Protein AF-A0A7Y4X3Q7-F1 (afdb_monomer)

Mean predicted aligned error: 3.41 Å

Secondary structure (DSSP, 8-state):
----GGG-HHHHHHHHHHHHSSTTEEEE--EEEESSSSEEEEEEEEEETTS-EEEEEEEEETTTTEEEEEEEE-

Solvent-accessible surface area (backbone atoms only — not comparable to full-atom values): 4132 Å² total; per-residue (Å²): 130,87,70,64,40,41,66,35,71,69,46,34,47,50,50,51,50,62,64,56,72,35,90,59,44,73,47,71,61,63,44,67,47,73,81,48,102,48,30,31,39,39,39,38,38,37,34,35,72,88,72,51,48,41,38,40,42,35,34,37,30,31,79,82,49,42,72,80,45,75,49,79,47,112

Nearest PDB structures (foldseek):
  5tgn-assembly1_D  TM=5.279E-01  e=1.130E-01  Sphaerobacter thermophilus DSM 20745
  3ecf-assembly2_C  TM=6.260E-01  e=6.744E-01  Trichormus variabilis ATCC 29413
  5evh-assembly1_A-2  TM=5.880E-01  e=8.492E-01  Kribbella flavida DSM 17836
  8th5-assembly4_G  TM=3.717E-01  e=2.849E+00  Homo sapiens
  3pm7-assembly1_A  TM=4.361E-01  e=8.518E+00  Enterococcus faecalis

Radius of gyration: 12.54 Å; Cα contacts (8 Å, |Δi|>4): 143; chains: 1; bounding box: 28×26×32 Å

Structure (mmCIF, N/CA/C/O backbone):
data_AF-A0A7Y4X3Q7-F1
#
_entry.id   AF-A0A7Y4X3Q7-F1
#
loop_
_atom_site.group_PDB
_atom_site.id
_atom_site.type_symbol
_atom_site.label_atom_id
_atom_site.label_alt_id
_atom_site.label_comp_id
_atom_site.label_asym_id
_atom_site.label_entity_id
_atom_site.label_seq_id
_atom_site.pdbx_PDB_ins_code
_atom_site.Cartn_x
_atom_site.Cartn_y
_atom_site.Cartn_z
_atom_site.occupancy
_atom_site.B_iso_or_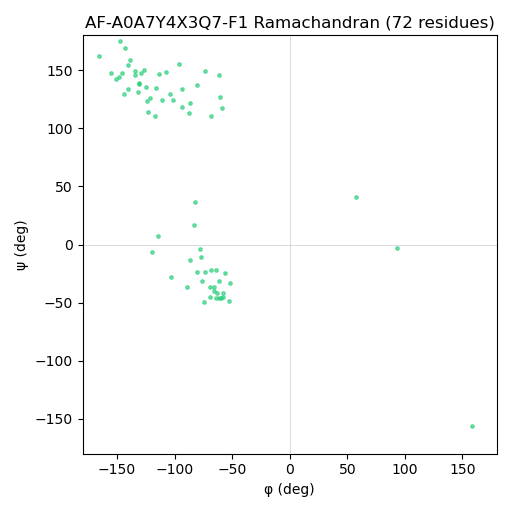equiv
_atom_site.auth_seq_id
_atom_site.auth_comp_id
_atom_site.auth_asym_id
_atom_site.auth_atom_id
_atom_site.pdbx_PDB_model_num
ATOM 1 N N . MET A 1 1 ? -2.899 19.448 -12.427 1.00 38.06 1 MET A N 1
ATOM 2 C CA . MET A 1 1 ? -2.851 18.096 -13.020 1.00 38.06 1 MET A CA 1
ATOM 3 C C . MET A 1 1 ? -2.318 17.172 -11.945 1.00 38.06 1 MET A C 1
ATOM 5 O O . MET A 1 1 ? -1.137 17.260 -11.639 1.00 38.06 1 MET A O 1
ATOM 9 N N . THR A 1 2 ? -3.174 16.399 -11.279 1.00 54.44 2 THR A N 1
ATOM 10 C CA . THR A 1 2 ? -2.714 15.395 -10.313 1.00 54.44 2 THR A CA 1
ATOM 11 C C . THR A 1 2 ? -2.011 14.303 -11.098 1.00 54.44 2 THR A C 1
ATOM 13 O O . THR A 1 2 ? -2.608 13.618 -11.925 1.00 54.44 2 THR A O 1
ATOM 16 N N . ALA A 1 3 ? -0.699 14.245 -10.926 1.00 70.06 3 ALA A N 1
ATOM 17 C CA . ALA A 1 3 ? 0.134 13.241 -11.545 1.00 70.06 3 ALA A CA 1
ATOM 18 C C . ALA A 1 3 ? -0.307 11.846 -11.056 1.00 70.06 3 ALA A C 1
ATOM 20 O O . ALA A 1 3 ? -0.787 11.714 -9.929 1.00 70.06 3 ALA A O 1
ATOM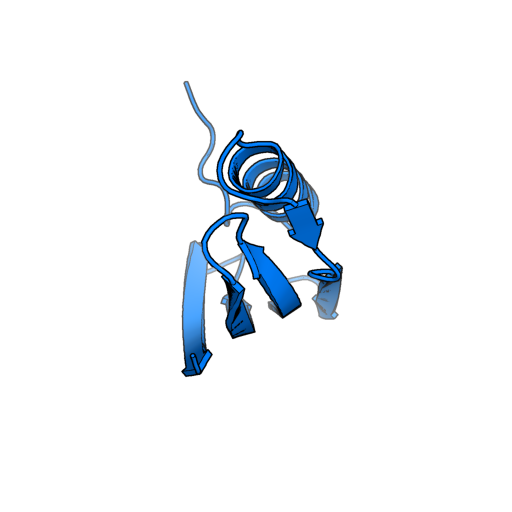 21 N N . HIS A 1 4 ? -0.217 10.822 -11.909 1.00 83.75 4 HIS A N 1
ATOM 22 C CA . HIS A 1 4 ? -0.709 9.486 -11.561 1.00 83.75 4 HIS A CA 1
ATOM 23 C C . HIS A 1 4 ? 0.061 8.970 -10.333 1.00 83.75 4 HIS A C 1
ATOM 25 O O . HIS A 1 4 ? 1.290 8.969 -10.380 1.00 83.75 4 HIS A O 1
ATOM 31 N N . PRO A 1 5 ? -0.592 8.522 -9.246 1.00 88.75 5 PRO A N 1
ATOM 32 C CA . PRO A 1 5 ? 0.113 8.180 -8.007 1.00 88.75 5 PRO A CA 1
ATOM 33 C C . PRO A 1 5 ? 1.117 7.038 -8.213 1.00 88.75 5 PRO A C 1
ATOM 35 O O . PRO A 1 5 ? 2.189 7.048 -7.629 1.00 88.75 5 PRO A O 1
ATOM 38 N N . LEU A 1 6 ? 0.834 6.112 -9.133 1.00 92.69 6 LEU A N 1
ATOM 39 C CA . LEU A 1 6 ? 1.736 5.010 -9.500 1.00 92.69 6 LEU A CA 1
ATOM 40 C C . LEU A 1 6 ? 2.811 5.385 -10.533 1.00 92.69 6 LEU A C 1
ATOM 42 O O . LEU A 1 6 ? 3.387 4.508 -11.158 1.00 92.69 6 LEU A O 1
ATOM 46 N N . GLN A 1 7 ? 3.084 6.669 -10.762 1.00 93.50 7 GLN A N 1
ATOM 47 C CA . GLN A 1 7 ? 4.183 7.071 -11.650 1.00 93.50 7 GLN A CA 1
ATOM 48 C C . GLN A 1 7 ? 5.569 6.860 -11.022 1.00 93.50 7 GLN A C 1
ATOM 50 O O . GLN A 1 7 ? 6.570 6.826 -11.732 1.00 93.50 7 GLN A O 1
ATOM 55 N N . SER A 1 8 ? 5.642 6.821 -9.690 1.00 93.88 8 SER A N 1
ATOM 56 C CA . SER A 1 8 ? 6.880 6.638 -8.942 1.00 93.88 8 SER A CA 1
ATOM 57 C C . SER A 1 8 ? 6.584 6.284 -7.490 1.00 93.88 8 SER A C 1
ATOM 59 O O . SER A 1 8 ? 5.506 6.581 -6.972 1.00 93.88 8 SER A O 1
ATOM 61 N N . LEU A 1 9 ? 7.591 5.734 -6.806 1.00 94.81 9 LEU A N 1
ATOM 62 C CA . LEU A 1 9 ? 7.537 5.481 -5.368 1.00 94.81 9 LEU A CA 1
ATOM 63 C C . LEU A 1 9 ? 7.145 6.740 -4.583 1.00 94.81 9 LEU A C 1
ATOM 65 O O . LEU A 1 9 ? 6.240 6.692 -3.763 1.00 94.81 9 LEU A O 1
ATOM 69 N N . ALA A 1 10 ? 7.794 7.875 -4.857 1.00 95.12 10 ALA A N 1
ATOM 70 C CA . ALA A 1 10 ? 7.553 9.119 -4.127 1.00 95.12 10 ALA A CA 1
ATOM 71 C C . ALA A 1 10 ? 6.116 9.633 -4.302 1.00 95.12 10 ALA A C 1
ATOM 73 O O . ALA A 1 10 ? 5.495 10.060 -3.331 1.00 95.12 10 ALA A O 1
ATOM 74 N N . ALA A 1 11 ? 5.577 9.556 -5.523 1.00 94.94 11 ALA A N 1
ATOM 75 C CA . ALA A 1 11 ? 4.206 9.970 -5.800 1.00 94.94 11 ALA A CA 1
ATOM 76 C C . ALA A 1 11 ? 3.190 9.068 -5.086 1.00 94.94 11 ALA A C 1
ATOM 78 O O . ALA A 1 11 ? 2.216 9.570 -4.523 1.00 94.94 11 ALA A O 1
ATOM 79 N N . TYR A 1 12 ? 3.440 7.756 -5.053 1.00 95.94 12 TYR A N 1
ATOM 80 C CA . TYR A 1 12 ? 2.566 6.818 -4.357 1.00 95.94 12 TYR A CA 1
ATOM 81 C C . TYR A 1 12 ? 2.636 7.010 -2.842 1.00 95.94 12 TYR A C 1
ATOM 83 O O . TYR A 1 12 ? 1.601 7.117 -2.192 1.00 95.94 12 TYR A O 1
ATOM 91 N N . SER A 1 13 ? 3.842 7.154 -2.283 1.00 95.25 13 SER A N 1
ATOM 92 C CA . SER A 1 13 ? 4.043 7.435 -0.858 1.00 95.25 13 SER A CA 1
ATOM 93 C C . SER A 1 13 ? 3.340 8.719 -0.421 1.00 95.25 13 SER A C 1
ATOM 95 O O . SER A 1 13 ? 2.705 8.740 0.631 1.00 95.25 13 SER A O 1
ATOM 97 N N . GLN A 1 14 ? 3.407 9.778 -1.235 1.00 95.62 14 GLN A N 1
ATOM 98 C CA . GLN A 1 14 ? 2.675 11.015 -0.970 1.00 95.62 14 GLN A CA 1
ATOM 99 C C . GLN A 1 14 ? 1.159 10.786 -1.013 1.00 95.62 14 GLN A C 1
ATOM 101 O O . GLN A 1 14 ? 0.457 11.205 -0.097 1.00 95.62 14 GLN A O 1
ATOM 106 N N . CYS A 1 15 ? 0.656 10.084 -2.031 1.00 95.06 15 CYS A N 1
ATOM 107 C CA . CYS A 1 15 ? -0.766 9.764 -2.143 1.00 95.06 15 CYS A CA 1
ATOM 108 C C . CYS A 1 15 ? -1.275 8.984 -0.920 1.00 95.06 15 CYS A C 1
ATOM 110 O O . CYS A 1 15 ? -2.306 9.335 -0.349 1.00 95.06 15 CYS A O 1
ATOM 112 N N . VAL A 1 16 ? -0.526 7.973 -0.470 1.00 95.31 16 VAL A N 1
ATOM 113 C CA . VAL A 1 16 ? -0.843 7.195 0.735 1.00 95.31 16 VAL A CA 1
ATOM 114 C C . VAL A 1 16 ? -0.852 8.090 1.975 1.00 95.31 16 VAL A C 1
ATOM 116 O O . VAL A 1 16 ? -1.803 8.034 2.752 1.00 95.31 16 VAL A O 1
ATOM 119 N N . ALA A 1 17 ? 0.150 8.955 2.149 1.00 94.69 17 ALA A N 1
ATOM 120 C CA . ALA A 1 17 ? 0.192 9.885 3.276 1.00 94.69 17 ALA A CA 1
ATOM 121 C C . ALA A 1 17 ? -1.029 10.824 3.295 1.00 94.69 17 ALA A C 1
ATOM 123 O O . ALA A 1 17 ? -1.679 10.954 4.328 1.00 94.69 17 ALA A O 1
ATOM 124 N N . GLU A 1 18 ? -1.401 11.407 2.152 1.00 94.75 18 GLU A N 1
ATOM 125 C CA . GLU A 1 18 ? -2.569 12.294 2.023 1.00 94.75 18 GLU A CA 1
ATOM 126 C C . GLU A 1 18 ? -3.904 11.570 2.267 1.00 94.75 18 GLU A C 1
ATOM 128 O O . GLU A 1 18 ? -4.842 12.135 2.834 1.00 94.75 18 GLU A O 1
ATOM 133 N N . VAL A 1 19 ? -4.027 10.312 1.835 1.00 93.50 19 VAL A N 1
ATOM 134 C CA . VAL A 1 19 ? -5.233 9.502 2.074 1.00 93.50 19 VAL A CA 1
ATOM 135 C C . VAL A 1 19 ? -5.368 9.136 3.551 1.00 93.50 19 VAL A C 1
ATOM 137 O O . VAL A 1 19 ? -6.487 9.102 4.071 1.00 93.50 19 VAL A O 1
ATOM 140 N N . LEU A 1 20 ? -4.249 8.868 4.221 1.00 94.25 20 LEU A N 1
ATOM 141 C CA . LEU A 1 20 ? -4.222 8.431 5.614 1.00 94.25 20 LEU A CA 1
ATOM 142 C C . LEU A 1 20 ? -4.224 9.592 6.617 1.00 94.25 20 LEU A C 1
ATOM 144 O O . LEU A 1 20 ? -4.546 9.367 7.779 1.00 94.25 20 LEU A O 1
ATOM 148 N N . ASP A 1 21 ? -3.980 10.825 6.173 1.00 93.81 21 ASP A N 1
ATOM 149 C CA . ASP A 1 21 ? -4.131 12.059 6.960 1.00 93.81 21 ASP A CA 1
ATOM 150 C C . ASP A 1 21 ? -5.588 12.571 6.998 1.00 93.81 21 ASP A C 1
ATOM 152 O O . ASP A 1 21 ? -5.880 13.765 6.928 1.00 93.81 21 ASP A O 1
ATOM 156 N N . ARG A 1 22 ? -6.563 11.656 7.052 1.00 92.38 22 ARG A N 1
ATOM 157 C CA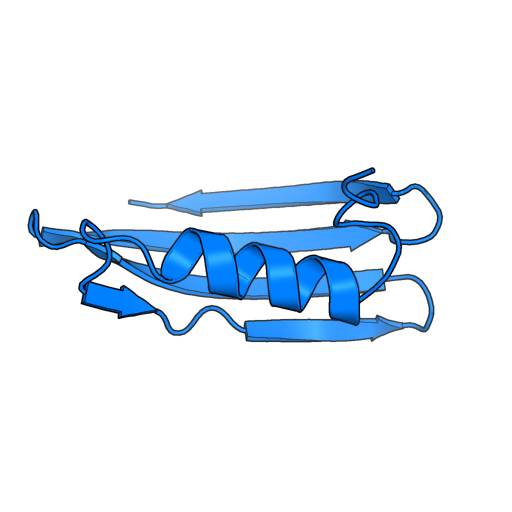 . ARG A 1 22 ? -7.997 11.993 7.067 1.00 92.38 22 ARG A CA 1
ATOM 158 C C . ARG A 1 22 ? -8.614 11.758 8.446 1.00 92.38 22 ARG A C 1
ATOM 160 O O . ARG A 1 22 ? -8.251 10.787 9.105 1.00 92.38 22 ARG A O 1
ATOM 167 N N . PRO A 1 23 ? -9.638 12.540 8.853 1.00 90.88 23 PRO A N 1
ATOM 168 C CA . PRO A 1 23 ? -10.234 12.462 10.195 1.00 90.88 23 PRO A CA 1
ATOM 169 C C . PRO A 1 23 ? -10.680 11.067 10.683 1.00 90.88 23 PRO A C 1
ATOM 171 O O . PRO A 1 23 ? -10.619 10.815 11.888 1.00 90.88 23 PRO A O 1
ATOM 174 N N . PRO A 1 24 ? -11.148 10.142 9.818 1.00 93.12 24 PRO A N 1
ATOM 175 C CA . PRO A 1 24 ? -11.494 8.791 10.255 1.00 93.12 24 PRO A CA 1
ATOM 176 C C . PRO A 1 24 ? -10.291 7.948 10.689 1.00 93.12 24 PRO A C 1
ATOM 178 O O . PRO A 1 24 ? -10.480 6.984 11.427 1.00 93.12 24 PRO A O 1
ATOM 181 N N . VAL A 1 25 ? -9.076 8.273 10.242 1.00 94.94 25 VAL A N 1
ATOM 182 C CA . VAL A 1 25 ? -7.856 7.527 10.558 1.00 94.94 25 VAL A CA 1
ATOM 183 C C . VAL A 1 25 ? -7.277 8.053 11.866 1.00 94.94 25 VAL A C 1
ATOM 185 O O . VAL A 1 25 ? -6.971 9.232 12.005 1.00 94.94 25 VAL A O 1
ATOM 188 N N . ARG A 1 26 ? -7.120 7.170 12.853 1.00 95.50 26 ARG A N 1
ATOM 189 C CA . ARG A 1 26 ? -6.444 7.497 14.119 1.00 95.50 26 ARG A CA 1
ATOM 190 C C . ARG A 1 26 ? -4.952 7.237 14.064 1.00 95.50 26 ARG A C 1
ATOM 192 O O . ARG A 1 26 ? -4.181 7.929 14.721 1.00 95.50 26 ARG A O 1
ATOM 199 N N . ARG A 1 27 ? -4.559 6.176 13.365 1.00 94.56 27 ARG A N 1
ATOM 200 C CA . ARG A 1 27 ? -3.173 5.731 13.266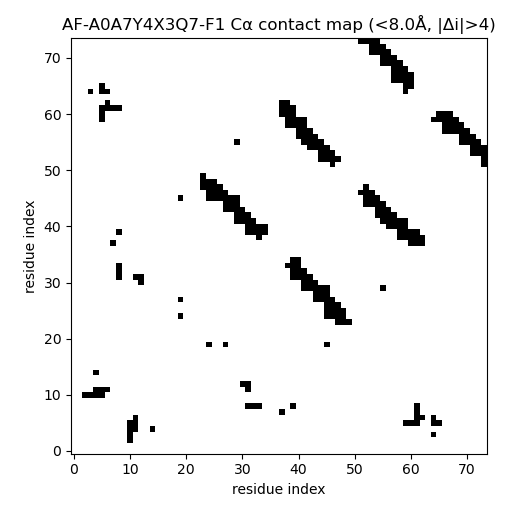 1.00 94.56 27 ARG A CA 1
ATOM 201 C C . ARG A 1 27 ? -2.989 4.940 11.982 1.00 94.56 27 ARG A C 1
ATOM 203 O O . ARG A 1 27 ? -3.890 4.214 11.575 1.00 94.56 27 ARG A O 1
ATOM 210 N N . SER A 1 28 ? -1.798 5.031 11.409 1.00 96.12 28 SER A N 1
ATOM 211 C CA . SER A 1 28 ? -1.342 4.163 10.332 1.00 96.12 28 SER A CA 1
ATOM 212 C C . SER A 1 28 ? 0.085 3.690 10.605 1.00 96.12 28 SER A C 1
ATOM 214 O O . SER A 1 28 ? 0.886 4.425 11.185 1.00 96.12 28 SER A O 1
ATOM 216 N N . THR A 1 29 ? 0.392 2.462 10.197 1.00 97.06 29 THR A N 1
ATOM 217 C CA . THR A 1 29 ? 1.758 1.932 10.052 1.00 97.06 29 THR A CA 1
ATOM 218 C C . THR A 1 29 ? 2.099 1.617 8.599 1.00 97.06 29 THR A C 1
ATOM 220 O O . THR A 1 29 ? 3.142 1.021 8.346 1.00 97.06 29 THR A O 1
ATOM 223 N N . VAL A 1 30 ? 1.229 1.990 7.655 1.00 97.62 30 VAL A N 1
ATOM 224 C CA . VAL A 1 30 ? 1.435 1.745 6.227 1.00 97.62 30 VAL A CA 1
ATOM 225 C C . VAL A 1 30 ? 2.730 2.407 5.787 1.00 97.62 30 VAL A C 1
ATOM 227 O O . VAL A 1 30 ? 2.880 3.628 5.856 1.00 97.62 30 VAL A O 1
ATOM 230 N N . ALA A 1 31 ? 3.657 1.578 5.330 1.00 97.25 31 ALA A N 1
ATOM 231 C CA . ALA A 1 31 ? 4.903 1.995 4.727 1.00 97.25 31 ALA A CA 1
ATOM 232 C C . ALA A 1 31 ? 4.893 1.596 3.256 1.00 97.25 31 ALA A C 1
ATOM 234 O O . ALA A 1 31 ? 4.330 0.570 2.880 1.00 97.25 31 ALA A O 1
ATOM 235 N N . VAL A 1 32 ? 5.533 2.417 2.429 1.00 97.62 32 VAL A N 1
ATOM 236 C CA . VAL A 1 32 ? 5.711 2.154 1.003 1.00 97.62 32 VAL A C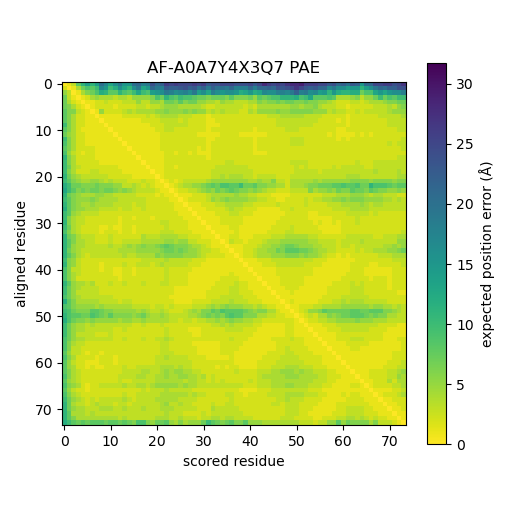A 1
ATOM 237 C C . VAL A 1 32 ? 7.209 2.140 0.730 1.00 97.62 32 VAL A C 1
ATOM 239 O O . VAL A 1 32 ? 7.912 3.092 1.078 1.00 97.62 32 VAL A O 1
ATOM 242 N N . TRP A 1 33 ? 7.710 1.071 0.122 1.00 97.88 33 TRP A N 1
ATOM 243 C CA . TRP A 1 33 ? 9.126 0.932 -0.207 1.00 97.88 33 TRP A CA 1
ATOM 244 C C . TRP A 1 33 ? 9.325 0.286 -1.576 1.00 97.88 33 TRP A C 1
ATOM 246 O O . TRP A 1 33 ? 8.477 -0.447 -2.080 1.00 97.88 33 TRP A O 1
ATOM 256 N N . SER A 1 34 ? 10.465 0.583 -2.197 1.00 96.44 34 SER A N 1
ATOM 257 C CA . SER A 1 34 ? 10.867 -0.029 -3.464 1.00 96.44 34 SER A CA 1
ATOM 258 C C . SER A 1 34 ? 11.474 -1.409 -3.207 1.00 96.44 34 SER A C 1
ATOM 260 O O . SER A 1 34 ? 12.251 -1.593 -2.269 1.00 96.44 34 SER A O 1
ATOM 262 N N . VAL A 1 35 ? 11.106 -2.374 -4.048 1.00 95.81 35 VAL A N 1
ATOM 263 C CA . VAL A 1 35 ? 11.736 -3.705 -4.111 1.00 95.81 35 VAL A CA 1
ATOM 264 C C . VAL A 1 35 ? 12.672 -3.790 -5.320 1.00 95.81 35 VAL A C 1
ATOM 266 O O . VAL A 1 35 ? 13.669 -4.506 -5.290 1.00 95.81 35 VAL A O 1
ATOM 269 N N . SER A 1 36 ? 12.383 -3.021 -6.372 1.00 93.25 36 SER A N 1
ATOM 270 C CA . SER A 1 36 ? 13.227 -2.851 -7.557 1.00 93.25 36 SER A CA 1
ATOM 271 C C . SER A 1 36 ? 13.079 -1.426 -8.123 1.00 93.25 36 SER A C 1
ATOM 273 O O . SER A 1 36 ? 12.213 -0.680 -7.656 1.00 93.25 36 SER A O 1
ATOM 275 N N . PRO A 1 37 ? 13.851 -1.024 -9.153 1.00 90.69 37 PRO A N 1
ATOM 276 C CA . PRO A 1 37 ? 13.708 0.300 -9.766 1.00 90.69 37 PRO A CA 1
ATOM 277 C C . PRO A 1 37 ? 12.294 0.614 -10.279 1.00 90.69 37 PRO A C 1
ATOM 279 O O . PRO A 1 37 ? 11.929 1.785 -10.359 1.00 90.69 37 PRO A O 1
ATOM 282 N N . TYR A 1 38 ? 11.503 -0.416 -10.596 1.00 93.88 38 TYR A N 1
ATOM 283 C CA . TYR A 1 38 ? 10.177 -0.278 -11.204 1.00 93.88 38 TYR A CA 1
ATOM 284 C C . TYR A 1 38 ? 9.055 -0.869 -10.352 1.00 93.88 38 TYR A C 1
ATOM 286 O O . TYR A 1 38 ? 7.892 -0.671 -10.678 1.00 93.88 38 TYR A O 1
ATOM 294 N N . THR A 1 39 ? 9.374 -1.551 -9.249 1.00 96.50 39 THR A N 1
ATOM 295 C CA . THR A 1 39 ? 8.369 -2.181 -8.387 1.00 96.50 39 THR A CA 1
ATOM 296 C C . THR A 1 39 ? 8.501 -1.767 -6.932 1.00 96.50 39 THR A C 1
ATOM 298 O O . THR A 1 39 ? 9.590 -1.468 -6.425 1.00 96.50 39 THR A O 1
ATOM 301 N N . GLY A 1 40 ? 7.371 -1.765 -6.236 1.00 97.44 40 GLY A N 1
ATOM 302 C CA . GLY A 1 40 ? 7.293 -1.429 -4.823 1.00 97.44 40 GLY A CA 1
ATOM 303 C C . GLY A 1 40 ? 6.268 -2.270 -4.085 1.00 97.44 40 GLY A C 1
ATOM 304 O O . GLY A 1 40 ? 5.470 -2.981 -4.689 1.00 97.44 40 GLY A O 1
ATOM 305 N N . ILE A 1 41 ? 6.311 -2.178 -2.765 1.00 98.12 41 ILE A N 1
ATOM 306 C CA . ILE A 1 41 ? 5.310 -2.752 -1.874 1.00 98.12 41 ILE A CA 1
ATOM 307 C C . ILE A 1 41 ? 4.786 -1.631 -0.988 1.00 98.12 41 ILE A C 1
ATOM 309 O O . ILE A 1 41 ? 5.574 -0.840 -0.464 1.00 98.12 41 ILE A O 1
ATOM 313 N N . ALA A 1 42 ? 3.467 -1.580 -0.815 1.00 98.25 42 ALA A N 1
ATOM 314 C CA . ALA A 1 42 ? 2.832 -0.842 0.267 1.00 98.25 42 ALA A CA 1
ATOM 315 C C . ALA A 1 42 ? 2.213 -1.840 1.244 1.00 98.25 42 ALA A C 1
ATOM 317 O O . ALA A 1 42 ? 1.428 -2.695 0.848 1.00 98.25 42 ALA A O 1
ATOM 318 N N . GLU A 1 43 ? 2.572 -1.770 2.518 1.00 98.56 43 GLU A N 1
ATOM 319 C CA . GLU A 1 43 ? 2.072 -2.707 3.523 1.00 98.56 43 GLU A CA 1
ATOM 320 C C . GLU A 1 43 ? 1.954 -2.029 4.878 1.00 98.56 43 GLU A C 1
ATOM 322 O O . GLU A 1 43 ? 2.789 -1.210 5.266 1.00 98.56 43 GLU A O 1
ATOM 327 N N . GLY A 1 44 ? 0.925 -2.415 5.622 1.00 97.94 44 GLY A N 1
ATOM 328 C CA . GLY A 1 44 ? 0.794 -2.076 7.026 1.00 97.94 44 GLY A CA 1
ATOM 329 C C . GLY A 1 44 ? -0.645 -2.164 7.489 1.00 97.94 44 GLY A C 1
ATOM 330 O O . GLY A 1 44 ? -1.467 -2.887 6.925 1.00 97.94 44 GLY A O 1
ATOM 331 N N . GLU A 1 45 ? -0.942 -1.423 8.547 1.00 98.00 45 GLU A N 1
ATOM 332 C CA . GLU A 1 45 ? -2.252 -1.414 9.178 1.00 98.00 45 GLU A CA 1
ATOM 333 C C . GLU A 1 45 ? -2.750 0.025 9.346 1.00 98.00 45 GLU A C 1
ATOM 335 O O . GLU A 1 45 ? -1.972 0.957 9.567 1.00 98.00 45 GLU A O 1
ATOM 340 N N . VAL A 1 46 ? -4.066 0.201 9.252 1.00 97.62 46 VAL A N 1
ATOM 341 C CA . VAL A 1 46 ? -4.772 1.466 9.450 1.00 97.62 46 VAL A CA 1
ATOM 342 C C . VAL A 1 46 ? -5.822 1.260 10.532 1.00 97.62 46 VAL A C 1
ATOM 344 O O . VAL A 1 46 ? -6.692 0.399 10.415 1.00 97.62 46 VAL A O 1
ATOM 347 N N . TRP A 1 47 ? -5.757 2.064 11.589 1.00 97.44 47 TRP A N 1
ATOM 348 C CA . TRP A 1 47 ? -6.731 2.057 12.676 1.00 97.44 47 TRP A CA 1
ATOM 349 C C . TRP A 1 47 ? -7.689 3.225 12.509 1.00 97.44 47 TRP A C 1
ATOM 351 O O . TRP A 1 47 ? -7.270 4.386 12.473 1.00 97.44 47 TRP A O 1
ATOM 361 N N . PHE A 1 48 ? -8.981 2.920 12.470 1.00 95.94 48 PHE A N 1
ATOM 362 C CA . PHE A 1 48 ? -10.037 3.911 12.324 1.00 95.94 48 PHE A CA 1
ATOM 363 C C . PHE A 1 48 ? -10.622 4.324 13.674 1.00 95.94 48 PHE A C 1
ATOM 365 O O . PHE A 1 48 ? -10.614 3.576 14.653 1.00 95.94 48 PHE A O 1
ATOM 372 N N . SER A 1 49 ? -11.183 5.529 13.728 1.00 94.19 49 SER A N 1
ATOM 373 C CA . SER A 1 49 ? -11.841 6.073 14.918 1.00 94.19 49 SER A CA 1
ATOM 374 C C . SER A 1 49 ? -13.089 5.299 15.345 1.00 94.19 49 SER A C 1
ATOM 376 O O . SER A 1 49 ? -13.442 5.339 16.521 1.00 94.19 49 SER A O 1
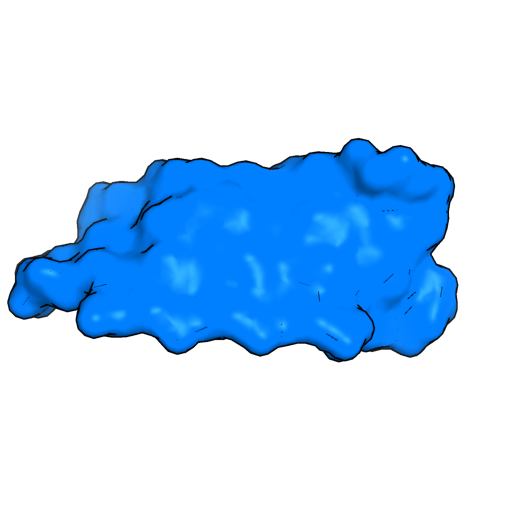ATOM 378 N N . SER A 1 50 ? -13.702 4.561 14.420 1.00 91.94 50 SER A N 1
ATOM 379 C CA . SER A 1 50 ? -14.819 3.637 14.642 1.00 91.94 50 SER A CA 1
ATOM 380 C C . SER A 1 50 ? -14.409 2.290 15.253 1.00 91.94 50 SER A C 1
ATOM 382 O O . SER A 1 50 ? -15.280 1.481 15.550 1.00 91.94 50 SER A O 1
ATOM 384 N N . GLY A 1 51 ? -13.109 2.043 15.458 1.00 92.81 51 GLY A N 1
ATOM 385 C CA . GLY A 1 51 ? -12.589 0.813 16.067 1.00 92.81 51 GLY A CA 1
ATOM 386 C C . GLY A 1 51 ? -12.196 -0.287 15.076 1.00 92.81 51 GLY A C 1
ATOM 387 O O . GLY A 1 51 ? -11.659 -1.303 15.506 1.00 92.81 51 GLY A O 1
ATOM 388 N N . PHE A 1 52 ? -12.403 -0.088 13.770 1.00 94.44 52 PHE A N 1
ATOM 389 C CA . PHE A 1 52 ? -11.931 -1.021 12.741 1.00 94.44 52 PHE A CA 1
ATOM 390 C C . PHE A 1 52 ? -10.419 -0.932 12.540 1.00 94.44 52 PHE A C 1
ATOM 392 O O . PHE A 1 52 ? -9.821 0.146 12.657 1.00 94.44 52 PHE A O 1
ATOM 399 N N . ARG A 1 53 ? -9.817 -2.064 12.171 1.00 96.44 53 ARG A N 1
ATOM 400 C CA . ARG A 1 53 ? -8.418 -2.152 11.766 1.00 96.44 53 ARG A CA 1
ATOM 401 C C . ARG A 1 53 ? -8.347 -2.759 10.375 1.00 96.44 53 ARG A C 1
ATOM 403 O O . ARG A 1 53 ? -8.653 -3.924 10.210 1.00 96.44 53 ARG A O 1
ATOM 410 N N . LEU A 1 54 ? -7.897 -1.982 9.401 1.00 96.94 54 LEU A N 1
ATOM 411 C CA . LEU A 1 54 ? -7.633 -2.482 8.059 1.00 96.94 54 LEU A CA 1
ATOM 412 C C . LEU A 1 54 ? -6.162 -2.874 7.963 1.00 96.94 54 LEU A C 1
ATOM 414 O O . LEU A 1 54 ? -5.296 -2.013 8.102 1.00 96.94 54 LEU A O 1
ATOM 418 N N . ARG A 1 55 ? -5.870 -4.143 7.703 1.00 97.75 55 ARG A N 1
ATOM 419 C CA . ARG A 1 55 ? -4.542 -4.590 7.282 1.00 97.75 55 ARG A CA 1
ATOM 420 C C . ARG A 1 55 ? -4.500 -4.628 5.763 1.00 97.75 55 ARG A C 1
ATOM 422 O O . ARG A 1 55 ? -5.424 -5.145 5.141 1.00 97.75 55 ARG A O 1
ATOM 429 N N . LEU A 1 56 ? -3.440 -4.084 5.175 1.00 97.56 56 LEU A N 1
ATOM 430 C CA . LEU A 1 56 ? -3.271 -4.051 3.728 1.00 97.56 56 LEU A CA 1
ATOM 431 C C . LEU A 1 56 ? -1.871 -4.467 3.298 1.00 97.56 56 LEU A C 1
ATOM 433 O O . LEU A 1 56 ? -0.891 -4.220 4.007 1.00 97.56 56 LEU A O 1
ATOM 437 N N . ARG A 1 57 ? -1.799 -5.066 2.110 1.00 98.12 57 ARG A N 1
ATOM 438 C CA . ARG A 1 57 ? -0.569 -5.285 1.351 1.00 98.12 57 ARG A CA 1
ATOM 439 C C . ARG A 1 57 ? -0.867 -5.129 -0.132 1.00 98.12 57 ARG A C 1
ATOM 441 O O . ARG A 1 57 ? -1.782 -5.765 -0.645 1.00 98.12 57 ARG A O 1
ATOM 448 N N . GLU A 1 58 ? -0.073 -4.323 -0.810 1.00 98.38 58 GLU A N 1
ATOM 449 C CA . GLU A 1 58 ? -0.184 -4.027 -2.232 1.00 98.38 58 GLU A CA 1
ATOM 450 C C . GLU A 1 58 ? 1.185 -4.198 -2.888 1.00 98.38 58 GLU A C 1
ATOM 452 O O . GLU A 1 58 ? 2.206 -3.770 -2.345 1.00 98.38 58 GLU A O 1
ATOM 457 N N . GLU A 1 59 ? 1.197 -4.806 -4.066 1.00 98.12 59 GLU A N 1
ATOM 458 C CA . GLU A 1 59 ? 2.353 -4.881 -4.951 1.00 98.12 59 GLU A CA 1
ATOM 459 C C . GLU A 1 59 ? 2.159 -3.892 -6.098 1.00 98.12 59 GLU A C 1
ATOM 461 O O . GLU A 1 59 ? 1.102 -3.836 -6.728 1.00 98.12 59 GLU A O 1
ATOM 466 N N . LEU A 1 60 ? 3.179 -3.075 -6.336 1.00 98.00 60 LEU A N 1
ATOM 467 C CA . LEU A 1 60 ? 3.119 -1.912 -7.208 1.00 98.00 60 LEU A CA 1
ATOM 468 C C . LEU A 1 60 ? 4.058 -2.115 -8.391 1.00 98.00 60 LEU A C 1
ATOM 470 O O . LEU A 1 60 ? 5.222 -2.472 -8.197 1.00 98.00 60 LEU A O 1
ATOM 474 N N . ASP A 1 61 ? 3.576 -1.803 -9.589 1.00 96.56 61 ASP A N 1
ATOM 475 C CA . ASP A 1 61 ? 4.377 -1.671 -10.802 1.00 96.56 61 ASP A CA 1
ATOM 476 C C . ASP A 1 61 ? 4.288 -0.221 -11.294 1.00 96.56 61 ASP A C 1
ATOM 478 O O . ASP A 1 61 ? 3.234 0.256 -11.725 1.00 96.56 61 ASP A O 1
ATOM 482 N N . PHE A 1 62 ? 5.400 0.506 -11.184 1.00 95.12 62 PHE A N 1
ATOM 483 C CA . PHE A 1 62 ? 5.493 1.916 -11.555 1.00 95.12 62 PHE A CA 1
ATOM 484 C C . PHE A 1 62 ? 5.680 2.122 -13.063 1.00 95.12 62 PHE A C 1
ATOM 486 O O . PHE A 1 62 ? 5.334 3.185 -13.581 1.00 95.12 62 PHE A O 1
ATOM 493 N N . GLU A 1 63 ? 6.208 1.127 -13.780 1.00 94.31 63 GLU A N 1
ATOM 494 C CA . GLU A 1 63 ? 6.366 1.189 -15.235 1.00 94.31 63 GLU A CA 1
ATOM 495 C C . GLU A 1 63 ? 5.005 1.004 -15.916 1.00 94.31 63 GLU A C 1
ATOM 497 O O . GLU A 1 63 ? 4.585 1.840 -16.722 1.00 94.31 63 GLU A O 1
ATOM 502 N N . ALA A 1 64 ? 4.271 -0.033 -15.509 1.00 94.81 64 ALA A N 1
ATOM 503 C CA . ALA A 1 64 ? 2.910 -0.305 -15.957 1.00 94.81 64 ALA A CA 1
ATOM 504 C C . ALA A 1 64 ? 1.857 0.593 -15.278 1.00 94.81 64 ALA A C 1
ATOM 506 O O . ALA A 1 64 ? 0.710 0.648 -15.726 1.00 94.81 64 ALA A O 1
ATOM 507 N N . ARG A 1 65 ? 2.249 1.333 -14.229 1.00 95.19 65 ARG A N 1
ATOM 508 C CA . ARG A 1 65 ? 1.418 2.268 -13.446 1.00 95.19 65 ARG A CA 1
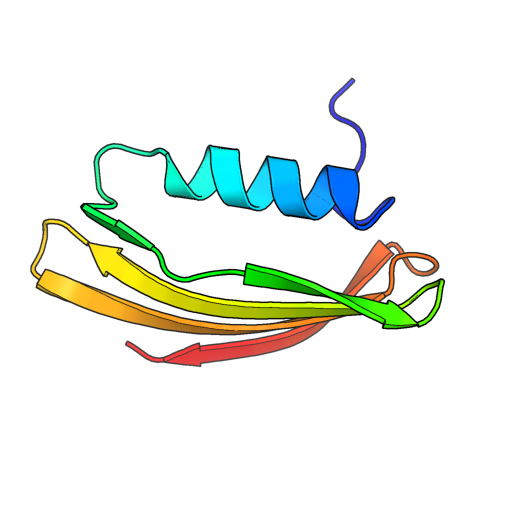ATOM 509 C C . ARG A 1 65 ? 0.185 1.612 -12.827 1.00 95.19 65 ARG A C 1
ATOM 511 O O . ARG A 1 65 ? -0.895 2.205 -12.818 1.00 95.19 65 ARG A O 1
ATOM 518 N N . LEU A 1 66 ? 0.335 0.403 -12.302 1.00 95.88 66 LEU A N 1
ATOM 519 C CA . LEU A 1 66 ? -0.770 -0.383 -11.762 1.00 95.88 66 LEU A CA 1
ATOM 520 C C . LEU A 1 66 ? -0.386 -1.087 -10.460 1.00 95.88 66 LEU A C 1
ATOM 522 O O . LEU A 1 66 ? 0.788 -1.285 -10.156 1.00 95.88 66 LEU A O 1
ATOM 526 N N . ILE A 1 67 ? -1.405 -1.446 -9.686 1.00 96.81 67 ILE A N 1
ATOM 527 C CA . ILE A 1 67 ? -1.266 -2.345 -8.542 1.00 96.81 67 ILE A CA 1
ATOM 528 C C . ILE A 1 67 ? -1.429 -3.759 -9.099 1.00 96.81 67 ILE A C 1
ATOM 530 O O . ILE A 1 67 ? -2.499 -4.097 -9.607 1.00 96.81 67 ILE A O 1
ATOM 534 N N . THR A 1 68 ? -0.367 -4.560 -9.072 1.00 97.12 68 THR A N 1
ATOM 535 C CA . THR A 1 68 ? -0.350 -5.914 -9.655 1.00 97.12 68 THR A CA 1
ATOM 536 C C . THR A 1 68 ? -1.080 -6.918 -8.773 1.00 97.12 68 THR A C 1
ATOM 538 O O . THR A 1 68 ? -1.672 -7.872 -9.273 1.00 97.12 68 THR A O 1
ATOM 541 N N . SER A 1 69 ? -1.044 -6.701 -7.460 1.00 97.19 69 SER A N 1
ATOM 542 C CA . SER A 1 69 ? -1.674 -7.545 -6.452 1.00 97.19 69 SER A CA 1
ATOM 543 C C . SER A 1 69 ? -2.054 -6.698 -5.245 1.00 97.19 69 SER A C 1
ATOM 545 O O . SER A 1 69 ? -1.314 -5.790 -4.868 1.00 97.19 69 SER A O 1
ATOM 547 N N . TYR A 1 70 ? -3.198 -6.981 -4.631 1.00 97.12 70 TYR A N 1
ATOM 548 C CA . TYR A 1 70 ? -3.625 -6.315 -3.406 1.00 97.12 70 TYR A CA 1
ATOM 549 C C . TYR A 1 70 ? -4.396 -7.269 -2.499 1.00 97.12 70 TYR A C 1
ATOM 551 O O . TYR A 1 70 ? -5.122 -8.152 -2.958 1.00 97.12 70 TYR A O 1
ATOM 559 N N . GLY A 1 71 ? -4.256 -7.061 -1.195 1.00 97.19 71 GLY A N 1
ATOM 560 C CA . GLY A 1 71 ? -5.009 -7.754 -0.163 1.00 97.19 71 GLY A CA 1
ATOM 561 C C . GLY A 1 71 ? -5.390 -6.788 0.947 1.00 97.19 71 GLY A C 1
ATOM 562 O O . GLY A 1 71 ? -4.549 -6.020 1.415 1.00 97.19 71 GLY A O 1
ATOM 563 N N . TYR A 1 72 ? -6.652 -6.854 1.365 1.00 96.06 72 TYR A N 1
ATOM 564 C CA . TYR A 1 72 ? -7.215 -6.058 2.449 1.00 96.06 72 TYR A CA 1
ATOM 565 C C . TYR A 1 72 ? -7.986 -6.970 3.406 1.00 96.06 72 TYR A C 1
ATOM 567 O O . TYR A 1 72 ? -8.815 -7.766 2.968 1.00 96.06 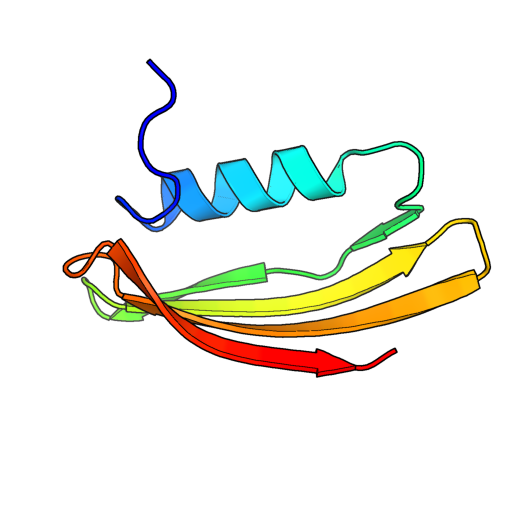72 TYR A O 1
ATOM 575 N N . GLU A 1 73 ? -7.731 -6.836 4.701 1.00 96.00 73 GLU A N 1
ATOM 576 C CA . GLU A 1 73 ? -8.372 -7.606 5.773 1.00 96.00 73 GLU A CA 1
ATOM 577 C C . GLU A 1 73 ? -8.856 -6.644 6.868 1.00 96.00 73 GLU A C 1
ATOM 579 O O . GLU A 1 73 ? -8.154 -5.678 7.178 1.00 96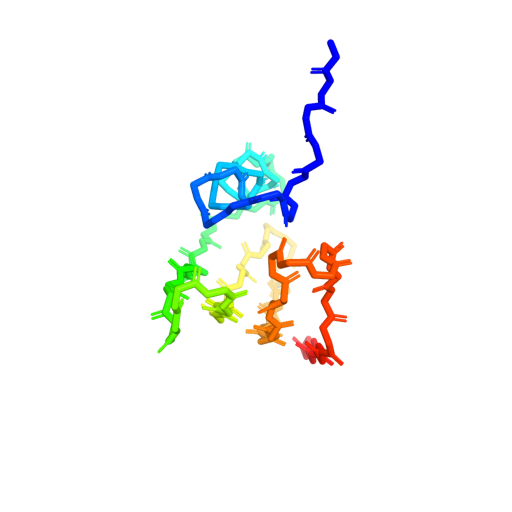.00 73 GLU A O 1
ATOM 584 N N . VAL A 1 74 ? -10.052 -6.877 7.424 1.00 91.75 74 VAL A N 1
ATOM 585 C CA . VAL A 1 74 ? -10.727 -6.004 8.411 1.00 91.75 74 VAL A CA 1
ATOM 586 C C . VAL A 1 74 ? -10.967 -6.744 9.719 1.00 91.75 74 VAL A C 1
ATOM 588 O O . VAL A 1 74 ? -11.424 -7.904 9.639 1.00 91.75 74 VAL A O 1
#

Sequence (74 aa):
MTAHPLQSLAAYSQCVAEVLDRPPVRRSTVAVWSVSPYTGIAEGEVWFSSGFRLRLREELDFEARLITSYGYEV

Foldseek 3Di:
DLDQCLLAQVSVQVVVVVVQPDQQWPDWPWDWDAPDRFKIKTWTWTAGPVGDIKGKIWIGGNVVSDTPDIDIDD

pLDDT: mean 93.71, std 8.88, range [38.06, 98.56]